Protein AF-A0A7Y0FSF1-F1 (afdb_monomer_lite)

Radius of gyration: 20.8 Å; chains: 1; bounding box: 47×33×59 Å

pLDDT: mean 76.26, std 12.65, range [35.19, 93.06]

Secondary structure (DSSP, 8-state):
-EEEE-S--TT---EEEE-BTB-SS-EEEEEE--SS-TT-EEEEEEE---S-BTTB---GGGEEEEEEEE-SSSEEEEEEEEEETTEEEEEEEEEETTTTT-SSS-HHHHHHHHHHHHHHHS---HHHHHHHTT----S--TT-SS---GGG--TTTTTGGG-

Organism: NCBI:txid2728847

Foldseek 3Di:
DDWDWDPDDPPDIDIADDQPQADPAKDWDKAAQPDDDQFDKDKDWDFDADPDDPVDRHDPVGTPDIDIDTRPGRMWTQWIWDDDPNDIDTGGDTDHCVVQVQDDPDPSNVVSSVVVCVCVRDPQDLVNVVVVVPDDDDPDPPPDPADPPPVPDDPCSSVVVPD

Sequence (163 aa):
MYSGDMTSAPKGAVEYLYASHGLNVPTLIMNNVYSGSSDCGYKIVIGKGDHISREYMMNPDHVFAEVKCNSVQRQTVLGMLLPKGGKQCFVLLNFGAGHAHVSGSSEISVMATDALYQQWYEPISFNGLVEELGAEITSEKEGSDFDFSLEKLEKDSFTKVFT

Structure (mmCIF, N/CA/C/O backbone):
data_AF-A0A7Y0FSF1-F1
#
_entry.id   AF-A0A7Y0FSF1-F1
#
loop_
_atom_site.group_PDB
_atom_site.id
_atom_site.type_symbol
_atom_site.label_atom_id
_atom_site.label_alt_id
_atom_site.label_comp_id
_atom_site.label_asym_id
_atom_site.label_entity_id
_atom_site.label_seq_id
_atom_site.pdbx_PDB_ins_code
_atom_site.Cartn_x
_atom_site.Cartn_y
_atom_site.Cartn_z
_atom_site.occupancy
_atom_site.B_iso_or_equiv
_atom_site.auth_seq_id
_atom_site.auth_comp_id
_atom_site.auth_asym_id
_atom_site.auth_atom_id
_atom_site.pdbx_PDB_model_num
ATOM 1 N N . MET A 1 1 ? 3.262 -12.881 -14.175 1.00 57.06 1 MET A N 1
ATOM 2 C CA . MET A 1 1 ? 3.670 -11.465 -14.069 1.00 57.06 1 MET A CA 1
ATOM 3 C C . MET A 1 1 ? 4.736 -11.214 -15.113 1.00 57.06 1 MET A C 1
ATOM 5 O O . MET A 1 1 ? 5.606 -12.064 -15.256 1.00 57.06 1 MET A O 1
ATOM 9 N N . TYR A 1 2 ? 4.659 -10.094 -15.824 1.00 57.34 2 TYR A N 1
ATOM 10 C CA . TYR A 1 2 ? 5.756 -9.607 -16.658 1.00 57.34 2 TYR A CA 1
ATOM 11 C C . TYR A 1 2 ? 6.308 -8.330 -16.014 1.00 57.34 2 TYR A C 1
ATOM 13 O O . TYR A 1 2 ? 5.515 -7.459 -15.653 1.00 57.34 2 TYR A O 1
ATOM 21 N N . SER A 1 3 ? 7.631 -8.260 -15.841 1.00 61.78 3 SER A N 1
ATOM 22 C CA . SER A 1 3 ? 8.367 -7.033 -15.519 1.00 61.78 3 SER A CA 1
ATOM 23 C C . SER A 1 3 ? 9.332 -6.744 -16.665 1.00 61.78 3 SER A C 1
ATOM 25 O O . SER A 1 3 ? 9.932 -7.674 -17.212 1.00 61.78 3 SER A O 1
ATOM 27 N N . GLY A 1 4 ? 9.441 -5.476 -17.049 1.00 57.34 4 GLY A N 1
ATOM 28 C CA . GLY A 1 4 ? 10.467 -4.993 -17.961 1.00 57.34 4 GLY A CA 1
ATOM 29 C C . GLY A 1 4 ? 11.102 -3.738 -17.386 1.00 57.34 4 GLY A C 1
ATOM 30 O O . GLY A 1 4 ? 10.394 -2.764 -17.119 1.00 57.34 4 GLY A O 1
ATOM 31 N N . ASP A 1 5 ? 12.422 -3.766 -17.215 1.00 62.62 5 ASP A N 1
ATOM 32 C CA . ASP A 1 5 ? 13.218 -2.647 -16.732 1.00 62.62 5 ASP A CA 1
ATOM 33 C C . ASP A 1 5 ? 14.098 -2.057 -17.846 1.00 62.62 5 ASP A C 1
ATOM 35 O O . ASP A 1 5 ? 14.605 -2.745 -18.736 1.00 62.62 5 ASP A O 1
ATOM 39 N N . MET A 1 6 ? 14.295 -0.739 -17.804 1.00 59.78 6 MET A N 1
ATOM 40 C CA . MET A 1 6 ? 15.331 -0.081 -18.597 1.00 59.78 6 MET A CA 1
ATOM 41 C C . MET A 1 6 ? 16.657 -0.110 -17.831 1.00 59.78 6 MET A C 1
ATOM 43 O O . MET A 1 6 ? 16.914 0.749 -16.990 1.00 59.78 6 MET A O 1
ATOM 47 N N . THR A 1 7 ? 17.530 -1.058 -18.174 1.00 57.41 7 THR A N 1
ATOM 48 C CA . THR A 1 7 ? 18.848 -1.247 -17.534 1.00 57.41 7 THR A CA 1
ATOM 49 C C . THR A 1 7 ? 19.846 -0.106 -17.785 1.00 57.41 7 THR A C 1
ATOM 51 O O . THR A 1 7 ? 20.791 0.070 -17.019 1.00 57.41 7 THR A O 1
ATOM 54 N N . SER A 1 8 ? 19.650 0.702 -18.836 1.00 63.00 8 SER A N 1
ATOM 55 C CA . SER A 1 8 ? 20.458 1.894 -19.130 1.00 63.00 8 SER A CA 1
ATOM 56 C C . SER A 1 8 ? 19.557 3.107 -19.334 1.00 63.00 8 SER A C 1
ATOM 58 O O . SER A 1 8 ? 18.966 3.299 -20.398 1.00 63.00 8 SER A O 1
ATOM 60 N N . ALA A 1 9 ? 19.426 3.917 -18.285 1.00 68.25 9 ALA A N 1
ATOM 61 C CA . ALA A 1 9 ? 18.472 5.017 -18.252 1.00 68.25 9 ALA A CA 1
ATOM 62 C C . ALA A 1 9 ? 19.084 6.271 -17.588 1.00 68.25 9 ALA A C 1
ATOM 64 O O . ALA A 1 9 ? 18.788 6.588 -16.435 1.00 68.25 9 ALA A O 1
ATOM 65 N N . PRO A 1 10 ? 19.952 7.020 -18.300 1.00 69.06 10 PRO A N 1
ATOM 66 C CA . PRO A 1 10 ? 20.700 8.150 -17.732 1.00 69.06 10 PRO A CA 1
ATOM 67 C C . PRO A 1 10 ? 19.820 9.338 -17.309 1.00 69.06 10 PRO A C 1
ATOM 69 O O . PRO A 1 10 ? 20.303 10.252 -16.649 1.00 69.06 10 PRO A O 1
ATOM 72 N N . LYS A 1 11 ? 18.537 9.345 -17.695 1.00 77.44 11 LYS A N 1
ATOM 73 C CA . LYS A 1 11 ? 17.548 10.379 -17.344 1.00 77.44 11 LYS A CA 1
ATOM 74 C C . LYS A 1 11 ? 16.357 9.818 -16.555 1.00 77.44 11 LYS A C 1
ATOM 76 O O . LYS A 1 11 ? 15.280 10.405 -16.578 1.00 77.44 11 LYS A O 1
ATOM 81 N N . GLY A 1 12 ? 16.563 8.697 -15.867 1.00 71.38 12 GLY A N 1
ATOM 82 C CA . GLY A 1 12 ? 15.521 7.978 -15.139 1.00 71.38 12 GLY A CA 1
ATOM 83 C C . GLY A 1 12 ? 14.992 6.786 -15.929 1.00 71.38 12 GLY A C 1
ATOM 84 O O . GLY A 1 12 ? 14.926 6.824 -17.157 1.00 71.38 12 GLY A O 1
ATOM 85 N N . ALA A 1 13 ? 14.652 5.724 -15.202 1.00 77.00 13 ALA A N 1
ATOM 86 C CA . ALA A 1 13 ? 14.104 4.485 -15.737 1.00 77.00 13 ALA A CA 1
ATOM 87 C C . ALA A 1 13 ? 12.584 4.442 -15.562 1.00 77.00 13 ALA A C 1
ATOM 89 O O . ALA A 1 13 ? 12.028 5.072 -14.660 1.00 77.00 13 ALA A O 1
ATOM 90 N N . VAL A 1 14 ? 11.929 3.658 -16.412 1.00 79.94 14 VAL A N 1
ATOM 91 C CA . VAL A 1 14 ? 10.534 3.257 -16.240 1.00 79.94 14 VAL A CA 1
ATOM 92 C C . VAL A 1 14 ? 10.523 1.743 -16.108 1.00 79.94 14 VAL A C 1
ATOM 94 O O . VAL A 1 14 ? 11.140 1.052 -16.917 1.00 79.94 14 VAL A O 1
ATOM 97 N N . GLU A 1 15 ? 9.834 1.250 -15.085 1.00 79.19 15 GLU A N 1
ATOM 98 C CA . GLU A 1 15 ? 9.525 -0.166 -14.924 1.00 79.19 15 GLU A CA 1
ATOM 99 C C . GLU A 1 15 ? 8.025 -0.358 -15.125 1.00 79.19 15 GLU A C 1
ATOM 101 O O . GLU A 1 15 ? 7.209 0.396 -14.586 1.00 79.19 15 GLU A O 1
ATOM 106 N N . TYR A 1 16 ? 7.670 -1.361 -15.924 1.00 80.75 16 TYR A N 1
ATOM 107 C CA . TYR A 1 16 ? 6.283 -1.713 -16.182 1.00 80.75 16 TYR A CA 1
ATOM 108 C C . TYR A 1 16 ? 5.979 -3.108 -15.646 1.00 80.75 16 TYR A C 1
ATOM 110 O O . TYR A 1 16 ? 6.627 -4.085 -16.025 1.00 80.75 16 TYR A O 1
ATOM 118 N N . LEU A 1 17 ? 4.963 -3.194 -14.786 1.00 82.12 17 LEU A N 1
ATOM 119 C CA . LEU A 1 17 ? 4.511 -4.431 -14.161 1.00 82.12 17 LEU A CA 1
ATOM 120 C C . LEU A 1 17 ? 3.096 -4.763 -14.619 1.00 82.12 17 LEU A C 1
ATOM 122 O O . LEU A 1 17 ? 2.168 -3.981 -14.414 1.00 82.12 17 LEU A O 1
ATOM 126 N N . TYR A 1 18 ? 2.924 -5.958 -15.188 1.00 81.44 18 TYR A N 1
ATOM 127 C CA . TYR A 1 18 ? 1.622 -6.425 -15.658 1.00 81.44 18 TYR A CA 1
ATOM 128 C C . TYR A 1 18 ? 1.254 -7.816 -15.138 1.00 81.44 18 TYR A C 1
ATOM 130 O O . TYR A 1 18 ? 1.976 -8.807 -15.310 1.00 81.44 18 TYR A O 1
ATOM 138 N N . ALA A 1 19 ? 0.074 -7.888 -14.520 1.00 80.44 19 ALA A N 1
ATOM 139 C CA . ALA A 1 19 ? -0.556 -9.108 -14.030 1.00 80.44 19 ALA A CA 1
ATOM 140 C C . ALA A 1 19 ? -1.654 -9.572 -15.008 1.00 80.44 19 ALA A C 1
ATOM 142 O O . ALA A 1 19 ? -2.842 -9.434 -14.732 1.00 80.44 19 ALA A O 1
ATOM 143 N N . SER A 1 20 ? -1.246 -10.123 -16.156 1.00 71.44 20 SER A N 1
ATOM 144 C CA . SER A 1 20 ? -2.135 -10.482 -17.278 1.00 71.44 20 SER A CA 1
ATOM 145 C C . SER A 1 20 ? -3.305 -11.406 -16.939 1.00 71.44 20 SER A C 1
ATOM 147 O O . SER A 1 20 ? -4.370 -11.277 -17.529 1.00 71.44 20 SER A O 1
ATOM 149 N N . HIS A 1 21 ? -3.118 -12.313 -15.984 1.00 76.44 21 HIS A N 1
ATOM 150 C CA . HIS A 1 21 ? -4.139 -13.267 -15.539 1.00 76.44 21 HIS A CA 1
ATOM 151 C C . HIS A 1 21 ? -4.423 -13.120 -14.038 1.00 76.44 21 HIS A C 1
ATOM 153 O O . HIS A 1 21 ? -4.880 -14.059 -13.393 1.00 76.44 21 HIS A O 1
ATOM 159 N N . GLY A 1 22 ? -4.096 -11.955 -13.466 1.00 75.81 22 GLY A N 1
ATOM 160 C CA . GLY A 1 22 ? -3.971 -11.812 -12.020 1.00 75.81 22 GLY A CA 1
ATOM 161 C C . GLY A 1 22 ? -2.823 -12.653 -11.451 1.00 75.81 22 GLY A C 1
ATOM 162 O O . GLY A 1 22 ? -2.012 -13.232 -12.181 1.00 75.81 22 GLY A O 1
ATOM 163 N N . LEU A 1 23 ? -2.726 -12.665 -10.127 1.00 80.88 23 LEU A N 1
ATOM 164 C CA . LEU A 1 23 ? -1.807 -13.476 -9.340 1.00 80.88 23 LEU A CA 1
ATOM 165 C C . LEU A 1 23 ? -2.617 -14.266 -8.323 1.00 80.88 23 LEU A C 1
ATOM 167 O O . LEU A 1 23 ? -3.486 -13.722 -7.648 1.00 80.88 23 LEU A O 1
ATOM 171 N N . ASN A 1 24 ? -2.288 -15.544 -8.192 1.00 80.62 24 ASN A N 1
ATOM 172 C CA . ASN A 1 24 ? -3.045 -16.481 -7.361 1.00 80.62 24 ASN A CA 1
ATOM 173 C C . ASN A 1 24 ? -2.570 -16.468 -5.902 1.00 80.62 24 ASN A C 1
ATOM 175 O O . ASN A 1 24 ? -3.149 -17.141 -5.057 1.00 80.62 24 ASN A O 1
ATOM 179 N N . VAL A 1 25 ? -1.501 -15.722 -5.623 1.00 79.06 25 VAL A N 1
ATOM 180 C CA . VAL A 1 25 ? -0.872 -15.595 -4.311 1.00 79.06 25 VAL A CA 1
ATOM 181 C C . VAL A 1 25 ? -0.549 -14.125 -4.034 1.00 79.06 25 VAL A C 1
ATOM 183 O O . VAL A 1 25 ? -0.259 -13.379 -4.982 1.00 79.06 25 VAL A O 1
ATOM 186 N N . PRO A 1 26 ? -0.573 -13.695 -2.761 1.00 77.25 26 PRO A N 1
ATOM 187 C CA . PRO A 1 26 ? -0.036 -12.403 -2.353 1.00 77.25 26 PRO A CA 1
ATOM 188 C C . PRO A 1 26 ? 1.386 -12.213 -2.884 1.00 77.25 26 PRO A C 1
ATOM 190 O O . PRO A 1 26 ? 2.236 -13.084 -2.725 1.00 77.25 26 PRO A O 1
ATOM 193 N N . THR A 1 27 ? 1.640 -11.096 -3.562 1.00 78.75 27 THR A N 1
ATOM 194 C CA . THR A 1 27 ? 2.943 -10.824 -4.182 1.00 78.75 27 THR A CA 1
ATOM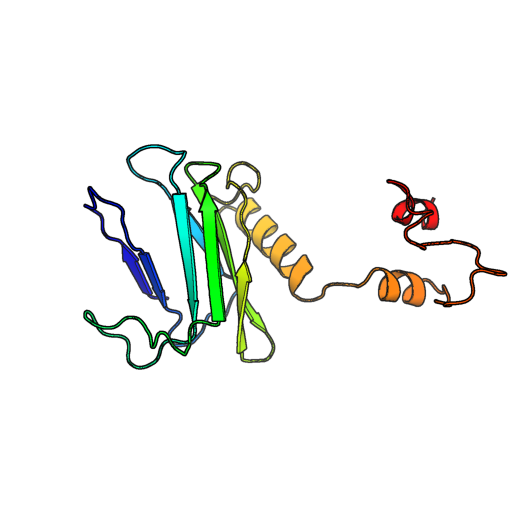 195 C C . THR A 1 27 ? 3.399 -9.413 -3.853 1.00 78.75 27 THR A C 1
ATOM 197 O O . THR A 1 27 ? 2.734 -8.443 -4.219 1.00 78.75 27 THR A O 1
ATOM 200 N N . LEU A 1 28 ? 4.544 -9.296 -3.182 1.00 80.00 28 LEU A N 1
ATOM 201 C CA . LEU A 1 28 ? 5.180 -8.010 -2.910 1.00 80.00 28 LEU A CA 1
ATOM 202 C C . LEU A 1 28 ? 5.815 -7.433 -4.174 1.00 80.00 28 LEU A C 1
ATOM 204 O O . LEU A 1 28 ? 6.478 -8.136 -4.936 1.00 80.00 28 LEU A O 1
ATOM 208 N N . ILE A 1 29 ? 5.640 -6.129 -4.355 1.00 81.12 29 ILE A N 1
ATOM 209 C CA . ILE A 1 29 ? 6.278 -5.341 -5.402 1.00 81.12 29 ILE A CA 1
ATOM 210 C C . ILE A 1 29 ? 7.380 -4.509 -4.760 1.00 81.12 29 ILE A C 1
ATOM 212 O O . ILE A 1 29 ? 7.132 -3.743 -3.827 1.00 81.12 29 ILE A O 1
ATOM 216 N N . MET A 1 30 ? 8.600 -4.662 -5.263 1.00 78.75 30 MET A N 1
ATOM 217 C CA . MET A 1 30 ? 9.791 -4.021 -4.716 1.00 78.75 30 MET A CA 1
ATOM 218 C C . MET A 1 30 ? 10.517 -3.250 -5.808 1.00 78.75 30 MET A C 1
ATOM 220 O O . MET A 1 30 ? 10.705 -3.769 -6.902 1.00 78.75 30 MET A O 1
ATOM 224 N N . ASN A 1 31 ? 10.970 -2.045 -5.476 1.00 78.81 31 ASN A N 1
ATOM 225 C CA . ASN A 1 31 ? 11.881 -1.267 -6.301 1.00 78.81 31 ASN A CA 1
ATOM 226 C C . ASN A 1 31 ? 13.301 -1.381 -5.746 1.00 78.81 31 ASN A C 1
ATOM 228 O O . ASN A 1 31 ? 13.529 -1.159 -4.552 1.00 78.81 31 ASN A O 1
ATOM 232 N N . ASN A 1 32 ? 14.248 -1.696 -6.626 1.00 76.44 32 ASN A N 1
ATOM 233 C CA . ASN A 1 32 ? 15.662 -1.814 -6.307 1.00 76.44 32 ASN A CA 1
ATOM 234 C C . ASN A 1 32 ? 16.477 -0.818 -7.138 1.00 76.44 32 ASN A C 1
ATOM 236 O O . ASN A 1 32 ? 16.678 -0.995 -8.338 1.00 76.44 32 ASN A O 1
ATOM 240 N N . VAL A 1 33 ? 17.028 0.200 -6.481 1.00 76.06 33 VAL A N 1
ATOM 241 C CA . VAL A 1 33 ? 17.925 1.179 -7.103 1.00 76.06 33 VAL A CA 1
ATOM 242 C C . VAL A 1 33 ? 19.323 0.566 -7.250 1.00 76.06 33 VAL A C 1
ATOM 244 O O . VAL A 1 33 ? 20.176 0.648 -6.353 1.00 76.06 33 VAL A O 1
ATOM 247 N N . TYR A 1 34 ? 19.560 -0.081 -8.395 1.00 71.75 34 TYR A N 1
ATOM 248 C CA . TYR A 1 34 ? 20.822 -0.766 -8.705 1.00 71.75 34 TYR A CA 1
ATOM 249 C C . TYR A 1 34 ? 22.005 0.197 -8.893 1.00 71.75 34 TYR A C 1
ATOM 251 O O . TYR A 1 34 ? 23.115 -0.076 -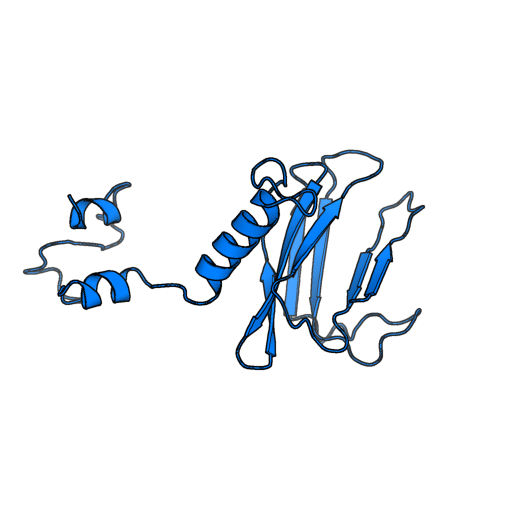8.437 1.00 71.75 34 TYR A O 1
ATOM 259 N N . SER A 1 35 ? 21.773 1.366 -9.491 1.00 70.44 35 SER A N 1
ATOM 260 C CA . SER A 1 35 ? 22.799 2.387 -9.736 1.00 70.44 35 SER A CA 1
ATOM 261 C C . SER A 1 35 ? 22.243 3.795 -9.544 1.00 70.44 35 SER A C 1
ATOM 263 O O . SER A 1 35 ? 21.060 4.020 -9.780 1.00 70.44 35 SER A O 1
ATOM 265 N N . GLY A 1 36 ? 23.103 4.747 -9.183 1.00 75.00 36 GLY A N 1
ATOM 266 C CA . GLY A 1 36 ? 22.709 6.128 -8.901 1.00 75.00 36 GLY A CA 1
ATOM 267 C C . GLY A 1 36 ? 22.479 6.389 -7.413 1.00 75.00 36 GLY A C 1
ATOM 268 O O . GLY A 1 36 ? 22.860 5.585 -6.560 1.00 75.00 36 GLY A O 1
ATOM 269 N N . SER A 1 37 ? 21.904 7.552 -7.109 1.00 75.06 37 SER A N 1
ATOM 270 C CA . SER A 1 37 ? 21.654 7.971 -5.731 1.00 75.06 37 SER A CA 1
ATOM 271 C C . SER A 1 37 ? 20.477 7.217 -5.113 1.00 75.06 37 SER A C 1
ATOM 273 O O . SER A 1 37 ? 19.477 6.944 -5.776 1.00 75.06 37 SER A O 1
ATOM 275 N N . SER A 1 38 ? 20.582 6.911 -3.820 1.00 73.00 38 SER A N 1
ATOM 276 C CA . SER A 1 38 ? 19.501 6.297 -3.047 1.00 73.00 38 SER A CA 1
ATOM 277 C C . SER A 1 38 ? 18.352 7.257 -2.730 1.00 73.00 38 SER A C 1
ATOM 279 O O . SER A 1 38 ? 17.283 6.782 -2.371 1.00 73.00 38 SER A O 1
ATOM 281 N N . ASP A 1 39 ? 18.555 8.571 -2.873 1.00 74.31 39 ASP A N 1
ATOM 282 C CA . ASP A 1 39 ? 17.556 9.628 -2.623 1.00 74.31 39 ASP A CA 1
ATOM 283 C C . ASP A 1 39 ? 16.686 9.958 -3.852 1.00 74.31 39 ASP A C 1
ATOM 285 O O . ASP A 1 39 ? 16.177 11.067 -4.005 1.00 74.31 39 ASP A O 1
ATOM 289 N N . CYS A 1 40 ? 16.522 9.000 -4.764 1.00 77.94 40 CYS A N 1
ATOM 290 C CA . CYS A 1 40 ? 15.802 9.238 -6.005 1.00 77.94 40 CYS A CA 1
ATOM 291 C C . CYS A 1 40 ? 14.288 9.408 -5.784 1.00 77.94 40 CYS A C 1
ATOM 293 O O . CYS A 1 40 ? 13.654 8.687 -5.011 1.00 77.94 40 CYS A O 1
ATOM 295 N N . GLY A 1 41 ? 13.689 10.355 -6.505 1.00 83.12 41 GLY A N 1
ATOM 296 C CA . GLY A 1 41 ? 12.238 10.455 -6.622 1.00 83.12 41 GLY A CA 1
ATOM 297 C C . GLY A 1 41 ? 11.705 9.399 -7.586 1.00 83.12 41 GLY A C 1
ATOM 298 O O . GLY A 1 41 ? 12.316 9.132 -8.621 1.00 83.12 41 GLY A O 1
ATOM 299 N N . TYR A 1 42 ? 10.547 8.827 -7.280 1.00 84.00 42 TYR A N 1
ATOM 300 C CA . TYR A 1 42 ? 9.837 7.934 -8.186 1.00 84.00 42 TYR A CA 1
ATOM 301 C C . TYR A 1 42 ? 8.337 8.231 -8.174 1.00 84.00 42 TYR A C 1
ATOM 303 O O . TYR A 1 42 ? 7.798 8.871 -7.269 1.00 84.00 42 TYR A O 1
ATOM 311 N N . LYS A 1 43 ? 7.649 7.791 -9.223 1.00 87.06 43 LYS A N 1
ATOM 312 C CA . LYS A 1 43 ? 6.205 7.939 -9.358 1.00 87.06 43 LYS A CA 1
ATOM 313 C C . LYS A 1 43 ? 5.606 6.576 -9.644 1.00 87.06 43 LYS A C 1
ATOM 315 O O . LYS A 1 43 ? 6.011 5.924 -10.601 1.00 87.06 43 LYS A O 1
ATOM 320 N N . ILE A 1 44 ? 4.638 6.177 -8.832 1.00 88.12 44 ILE A N 1
ATOM 321 C CA . ILE A 1 44 ? 3.828 4.992 -9.086 1.00 88.12 44 ILE A CA 1
ATOM 322 C C . ILE A 1 44 ? 2.581 5.454 -9.832 1.00 88.12 44 ILE A C 1
ATOM 324 O O . ILE A 1 44 ? 1.865 6.338 -9.361 1.00 88.12 44 ILE A O 1
ATOM 328 N N . VAL A 1 45 ? 2.331 4.847 -10.988 1.00 88.44 45 VAL A N 1
ATOM 329 C CA . VAL A 1 45 ? 1.098 5.024 -11.759 1.00 88.44 45 VAL A CA 1
ATOM 330 C C . VAL A 1 45 ? 0.403 3.677 -11.818 1.00 88.44 45 VAL A C 1
ATOM 332 O O . VAL A 1 45 ? 1.005 2.679 -12.213 1.00 88.44 45 VAL A O 1
ATOM 335 N N . ILE A 1 46 ? -0.855 3.650 -11.395 1.00 87.88 46 ILE A N 1
ATOM 336 C CA . ILE A 1 46 ? -1.654 2.436 -11.305 1.00 87.88 46 ILE A CA 1
ATOM 337 C C . ILE A 1 46 ? -2.958 2.672 -12.047 1.00 87.88 46 ILE A C 1
ATOM 339 O O . ILE A 1 46 ? -3.662 3.661 -11.840 1.00 87.88 46 ILE A O 1
ATOM 343 N N . GLY A 1 47 ? -3.283 1.737 -12.920 1.00 86.69 47 GLY A N 1
ATOM 344 C CA . GLY A 1 47 ? -4.462 1.808 -13.756 1.00 86.69 47 GLY A CA 1
ATOM 345 C C . GLY A 1 47 ? -4.790 0.451 -14.347 1.00 86.69 47 GLY A C 1
ATOM 346 O O . GLY A 1 47 ? -4.056 -0.524 -14.166 1.00 86.69 47 GLY A O 1
ATOM 347 N N . LYS A 1 48 ? -5.913 0.387 -15.054 1.00 80.38 48 LYS A N 1
ATOM 348 C CA . LYS A 1 48 ? -6.301 -0.814 -15.795 1.00 80.38 48 LYS A CA 1
ATOM 349 C C . LYS A 1 48 ? -5.712 -0.733 -17.199 1.00 80.38 48 LYS A C 1
ATOM 351 O O . LYS A 1 48 ? -6.030 0.183 -17.947 1.00 80.38 48 LYS A O 1
ATOM 356 N N . GLY A 1 49 ? -4.838 -1.677 -17.529 1.00 73.06 49 GLY A N 1
ATOM 357 C CA . GLY A 1 49 ? -4.289 -1.815 -18.873 1.00 73.06 49 GLY A CA 1
ATOM 358 C C . GLY A 1 49 ? -5.135 -2.761 -19.718 1.00 73.06 49 GLY A C 1
ATOM 359 O O . GLY A 1 49 ? -5.445 -3.871 -19.284 1.00 73.06 49 GLY A O 1
ATOM 360 N N . ASP A 1 50 ? -5.462 -2.335 -20.929 1.00 69.75 50 ASP A N 1
ATOM 361 C CA . ASP A 1 50 ? -5.980 -3.160 -22.010 1.00 69.75 50 ASP A CA 1
ATOM 362 C C . ASP A 1 50 ? -5.049 -3.024 -23.228 1.00 69.75 50 ASP A C 1
ATOM 364 O O . ASP A 1 50 ? -4.479 -1.962 -23.464 1.00 69.75 50 ASP A O 1
ATOM 368 N N . HIS A 1 51 ? -4.846 -4.112 -23.977 1.00 72.25 51 HIS A N 1
ATOM 369 C CA . HIS A 1 51 ? -4.078 -4.100 -25.235 1.00 72.25 51 HIS A CA 1
ATOM 370 C C . HIS A 1 51 ? -2.629 -3.579 -25.123 1.00 72.25 51 HIS A C 1
ATOM 372 O O . HIS A 1 51 ? -2.165 -2.795 -25.949 1.00 72.25 51 HIS A O 1
ATOM 378 N N . ILE A 1 52 ? -1.895 -4.041 -24.109 1.00 74.88 52 ILE A N 1
ATOM 379 C CA . ILE A 1 52 ? -0.506 -3.628 -23.862 1.00 74.88 52 ILE A CA 1
ATOM 380 C C . ILE A 1 52 ? 0.397 -4.022 -25.031 1.00 74.88 52 ILE A C 1
ATOM 382 O O . ILE A 1 52 ? 0.434 -5.181 -25.451 1.00 74.88 52 ILE A O 1
ATOM 386 N N . SER A 1 53 ? 1.171 -3.056 -25.514 1.00 76.62 53 SER A N 1
ATOM 387 C CA . SER A 1 53 ? 2.173 -3.230 -26.558 1.00 76.62 53 SER A CA 1
ATOM 388 C C . SER A 1 53 ? 3.472 -2.524 -26.171 1.00 76.62 53 SER A C 1
ATOM 390 O O . SER A 1 53 ? 3.557 -1.811 -25.172 1.00 76.62 53 SER A O 1
ATOM 392 N N . ARG A 1 54 ? 4.511 -2.686 -26.993 1.00 70.69 54 ARG A N 1
ATOM 393 C CA . ARG A 1 54 ? 5.775 -1.959 -26.812 1.00 70.69 54 ARG A CA 1
ATOM 394 C C . ARG A 1 54 ? 5.596 -0.435 -26.872 1.00 70.69 54 ARG A C 1
ATOM 396 O O . ARG A 1 54 ? 6.386 0.296 -26.287 1.00 70.69 54 ARG A O 1
ATOM 403 N N . GLU A 1 55 ? 4.585 0.027 -27.595 1.00 79.62 55 GLU A N 1
ATOM 404 C CA . GLU A 1 55 ? 4.313 1.445 -27.849 1.00 79.62 55 GLU A CA 1
ATOM 405 C C . GLU A 1 55 ? 3.213 1.990 -26.930 1.00 79.62 55 GLU A C 1
ATOM 407 O O . GLU A 1 55 ? 2.994 3.199 -26.877 1.00 79.62 55 GLU A O 1
ATOM 412 N N . TYR A 1 56 ? 2.525 1.112 -26.195 1.00 78.12 56 TYR A N 1
ATOM 413 C CA . TYR A 1 56 ? 1.336 1.466 -25.439 1.00 78.12 56 TYR A CA 1
ATOM 414 C C . TYR A 1 56 ? 1.224 0.667 -24.140 1.00 78.12 56 TYR A C 1
ATOM 416 O O . TYR A 1 56 ? 1.052 -0.550 -24.152 1.00 78.12 56 TYR A O 1
ATOM 424 N N . MET A 1 57 ? 1.297 1.365 -23.005 1.00 75.62 57 MET A N 1
ATOM 425 C CA . MET A 1 57 ? 1.227 0.742 -21.678 1.00 75.62 57 MET A CA 1
ATOM 426 C C . MET A 1 57 ? -0.194 0.703 -21.112 1.00 75.62 57 MET A C 1
ATOM 428 O O . MET A 1 57 ? -0.582 -0.296 -20.507 1.00 75.62 57 MET A O 1
ATOM 432 N N . MET A 1 58 ? -0.957 1.790 -21.262 1.00 81.75 58 MET A N 1
ATOM 433 C CA . MET A 1 58 ? -2.334 1.885 -20.776 1.00 81.75 58 MET A CA 1
ATOM 434 C C . MET A 1 58 ? -3.063 3.102 -21.336 1.00 81.75 58 MET A C 1
ATOM 436 O O . MET A 1 58 ? -2.429 4.091 -21.712 1.00 81.75 58 MET A O 1
ATOM 440 N N . ASN A 1 59 ? -4.394 3.062 -21.282 1.00 82.06 59 ASN A N 1
ATOM 441 C CA . ASN A 1 59 ? -5.222 4.241 -21.484 1.00 82.06 59 ASN A CA 1
ATOM 442 C C . ASN A 1 59 ? -5.074 5.205 -20.291 1.00 82.06 59 ASN A C 1
ATOM 444 O O . ASN A 1 59 ? -5.362 4.792 -19.163 1.00 82.06 59 ASN A O 1
ATOM 448 N N . PRO A 1 60 ? -4.657 6.471 -20.500 1.00 82.38 60 PRO A N 1
ATOM 449 C CA . PRO A 1 60 ? -4.579 7.467 -19.431 1.00 82.38 60 PRO A CA 1
ATOM 450 C C . PRO A 1 60 ? -5.894 7.660 -18.665 1.00 82.38 60 PRO A C 1
ATOM 452 O O . PRO A 1 60 ? -5.860 7.863 -17.454 1.00 82.38 60 PRO A O 1
ATOM 455 N N . ASP A 1 61 ? -7.045 7.505 -19.328 1.00 85.75 61 ASP A N 1
ATOM 456 C CA . ASP A 1 61 ? -8.369 7.623 -18.695 1.00 85.75 61 ASP A CA 1
ATOM 457 C C . ASP A 1 61 ? -8.666 6.473 -17.712 1.00 85.75 61 ASP A C 1
ATOM 459 O O . ASP A 1 61 ? -9.613 6.534 -16.928 1.00 85.75 61 ASP A O 1
ATOM 463 N N . HIS A 1 62 ? -7.861 5.407 -17.739 1.00 86.12 62 HIS A N 1
ATOM 464 C CA . HIS A 1 62 ? -7.973 4.248 -16.851 1.00 86.12 62 HIS A CA 1
ATOM 465 C C . HIS A 1 62 ? -6.951 4.256 -15.704 1.00 86.12 62 HIS A C 1
ATOM 467 O O . HIS A 1 62 ? -6.849 3.265 -14.967 1.00 86.12 62 HIS A O 1
ATOM 473 N N . VAL A 1 63 ? -6.198 5.348 -15.532 1.00 8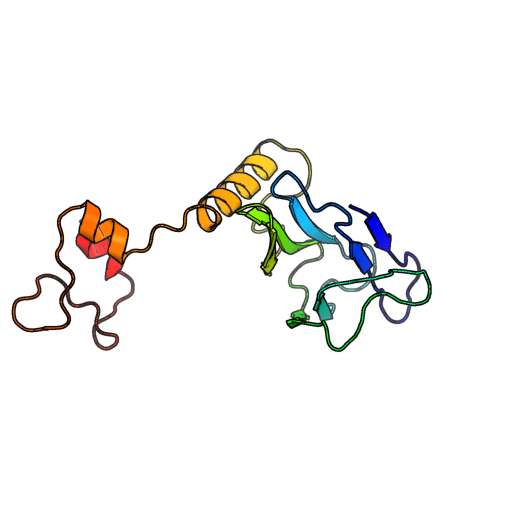7.44 63 VAL A N 1
ATOM 474 C CA . VAL A 1 63 ? -5.378 5.580 -14.338 1.00 87.44 63 VAL A CA 1
ATOM 475 C C . VAL A 1 63 ? -6.309 5.831 -13.155 1.00 87.44 63 VAL A C 1
ATOM 477 O O . VAL A 1 63 ? -7.133 6.738 -13.183 1.00 87.44 63 VAL A O 1
ATOM 480 N N . PHE A 1 64 ? -6.181 5.026 -12.102 1.00 85.88 64 PHE A N 1
ATOM 481 C CA . PHE A 1 64 ? -6.969 5.196 -10.877 1.00 85.88 64 PHE A CA 1
ATOM 482 C C . PHE A 1 64 ? -6.137 5.702 -9.698 1.00 85.88 64 PHE A C 1
ATOM 484 O O . PHE A 1 64 ? -6.706 6.162 -8.711 1.00 85.88 64 PHE A O 1
ATOM 491 N N . ALA A 1 65 ? -4.807 5.625 -9.778 1.00 85.31 65 ALA A N 1
ATOM 492 C CA . ALA A 1 65 ? -3.926 6.194 -8.771 1.00 85.31 65 ALA A CA 1
ATOM 493 C C . ALA A 1 65 ? -2.604 6.660 -9.388 1.00 85.31 65 ALA A C 1
ATOM 495 O O . ALA A 1 65 ? -1.962 5.939 -10.152 1.00 85.31 65 ALA A O 1
ATOM 496 N N . GLU A 1 66 ? -2.174 7.853 -8.991 1.00 88.19 66 GLU A N 1
ATOM 497 C CA . GLU A 1 66 ? -0.830 8.371 -9.221 1.00 88.19 66 GLU A CA 1
ATOM 498 C C . GLU A 1 66 ? -0.270 8.838 -7.880 1.00 88.19 66 GLU A C 1
ATOM 500 O O . GLU A 1 66 ? -0.896 9.641 -7.188 1.00 88.19 66 GLU A O 1
ATOM 505 N N . VAL A 1 67 ? 0.920 8.361 -7.519 1.00 85.56 67 VAL A N 1
ATOM 506 C CA . VAL A 1 67 ? 1.583 8.761 -6.277 1.00 85.56 67 VAL A CA 1
ATOM 507 C C . VAL A 1 67 ? 3.038 9.087 -6.557 1.00 85.56 67 VAL A C 1
ATOM 509 O O . VAL A 1 67 ? 3.775 8.280 -7.121 1.00 85.56 67 VAL A O 1
ATOM 512 N N . LYS A 1 68 ? 3.455 10.289 -6.157 1.00 87.06 68 LYS A N 1
ATOM 513 C CA . LYS A 1 68 ? 4.861 10.693 -6.149 1.00 87.06 68 LYS A CA 1
ATOM 514 C C . LYS A 1 68 ? 5.459 10.357 -4.794 1.00 87.06 68 LYS A C 1
ATOM 516 O O . LYS A 1 68 ? 4.931 10.767 -3.764 1.00 87.06 68 LYS A O 1
ATOM 521 N N . CYS A 1 69 ? 6.577 9.658 -4.822 1.00 81.12 69 CYS A N 1
ATOM 522 C CA . CYS A 1 69 ? 7.291 9.202 -3.648 1.00 81.12 69 CYS A CA 1
ATOM 523 C C . CYS A 1 69 ? 8.763 9.587 -3.770 1.00 81.12 69 CYS A C 1
ATOM 525 O O . CYS A 1 69 ? 9.297 9.738 -4.868 1.00 81.12 69 CYS A O 1
ATOM 527 N N . ASN A 1 70 ? 9.431 9.686 -2.630 1.00 80.00 70 ASN A N 1
ATOM 528 C CA . ASN A 1 70 ? 10.884 9.708 -2.585 1.00 80.00 70 ASN A CA 1
ATOM 529 C C . ASN A 1 70 ? 11.356 8.365 -2.050 1.00 80.00 70 ASN A C 1
ATOM 531 O O . ASN A 1 70 ? 10.765 7.823 -1.112 1.00 80.00 70 ASN A O 1
ATOM 535 N N . SER A 1 71 ? 12.398 7.820 -2.663 1.00 72.94 71 SER A N 1
ATOM 536 C CA . SER A 1 71 ? 13.027 6.607 -2.176 1.00 72.94 71 SER A CA 1
ATOM 537 C C . SER A 1 71 ? 13.692 6.905 -0.842 1.00 72.94 71 SER A C 1
ATOM 539 O O . SER A 1 71 ? 14.491 7.830 -0.717 1.00 72.94 71 SER A O 1
ATOM 541 N N . VAL A 1 72 ? 13.320 6.130 0.171 1.00 66.94 72 VAL A N 1
ATOM 542 C CA . VAL A 1 72 ? 13.868 6.269 1.527 1.00 66.94 72 VAL A CA 1
ATOM 543 C C . VAL A 1 72 ? 15.137 5.425 1.675 1.00 66.94 72 VAL A C 1
ATOM 545 O O . VAL A 1 72 ? 16.011 5.729 2.482 1.00 66.94 72 VAL A O 1
ATOM 548 N N . GLN A 1 73 ? 15.239 4.348 0.888 1.00 71.81 73 GLN A N 1
ATOM 549 C CA . GLN A 1 73 ? 16.348 3.395 0.857 1.00 71.81 73 GLN A CA 1
ATOM 550 C C . GLN A 1 73 ? 16.559 2.878 -0.574 1.00 71.81 73 GLN A C 1
ATOM 552 O O . GLN A 1 73 ? 15.702 3.053 -1.438 1.00 71.81 73 GLN A O 1
ATOM 557 N N . ARG A 1 74 ? 17.690 2.207 -0.841 1.00 75.44 74 ARG A N 1
ATOM 558 C CA . ARG A 1 74 ? 17.955 1.592 -2.160 1.00 75.44 74 ARG A CA 1
ATOM 559 C C . ARG A 1 74 ? 16.975 0.476 -2.512 1.00 75.44 74 ARG A C 1
ATOM 561 O O . ARG A 1 74 ? 16.722 0.261 -3.690 1.00 75.44 74 ARG A O 1
ATOM 568 N N . GLN A 1 75 ? 16.459 -0.226 -1.509 1.00 75.56 75 GLN A N 1
ATOM 569 C CA . GLN A 1 75 ? 15.420 -1.235 -1.665 1.00 75.56 75 GLN A CA 1
ATOM 570 C C . GLN A 1 75 ? 14.167 -0.738 -0.953 1.00 75.56 75 GLN A C 1
ATOM 572 O O . GLN A 1 75 ? 14.196 -0.487 0.254 1.00 75.56 75 GLN A O 1
ATOM 577 N N . THR A 1 76 ? 13.082 -0.568 -1.698 1.00 77.94 76 THR A N 1
ATOM 578 C CA . THR A 1 76 ? 11.821 -0.032 -1.179 1.00 77.94 76 THR A CA 1
ATOM 579 C C . THR A 1 76 ? 10.683 -0.952 -1.593 1.00 77.94 76 THR A C 1
ATOM 581 O O . THR A 1 76 ? 10.563 -1.303 -2.767 1.00 77.94 76 THR A O 1
ATOM 584 N N . VAL A 1 77 ? 9.839 -1.343 -0.637 1.00 78.69 77 VAL A N 1
ATOM 585 C CA . VAL A 1 77 ? 8.577 -2.023 -0.945 1.00 78.69 77 VAL A CA 1
ATOM 586 C C . VAL A 1 77 ? 7.613 -0.959 -1.458 1.00 78.69 77 VAL A C 1
ATOM 588 O O . VAL A 1 77 ? 7.429 0.052 -0.786 1.00 78.69 77 VAL A O 1
ATOM 591 N N . LEU A 1 78 ? 7.051 -1.173 -2.652 1.00 81.50 78 LEU A N 1
ATOM 592 C CA . LEU A 1 78 ? 6.108 -0.263 -3.321 1.00 81.50 78 LEU A CA 1
ATOM 593 C C . LEU A 1 78 ? 4.645 -0.627 -3.058 1.00 81.50 78 LEU A C 1
ATOM 595 O O . LEU A 1 78 ? 3.740 0.196 -3.204 1.00 81.50 78 LEU A O 1
ATOM 599 N N . GLY A 1 79 ? 4.389 -1.888 -2.733 1.00 80.56 79 GLY A N 1
ATOM 600 C CA . GLY A 1 79 ? 3.038 -2.374 -2.542 1.00 80.56 79 GLY A CA 1
ATOM 601 C C . GLY A 1 79 ? 2.932 -3.880 -2.630 1.00 80.56 79 GLY A C 1
ATOM 602 O O . GLY A 1 79 ? 3.928 -4.592 -2.745 1.00 80.56 79 GLY A O 1
ATOM 603 N N . MET A 1 80 ? 1.697 -4.357 -2.586 1.00 82.56 80 MET A N 1
ATOM 604 C CA . MET A 1 80 ? 1.369 -5.770 -2.660 1.00 82.56 80 MET A CA 1
ATOM 605 C C . MET A 1 80 ? 0.192 -5.988 -3.605 1.00 82.56 80 MET A C 1
ATOM 607 O O . MET A 1 80 ? -0.828 -5.304 -3.522 1.00 82.56 80 MET A O 1
ATOM 611 N N . LEU A 1 81 ? 0.329 -6.965 -4.496 1.00 82.56 81 LEU A N 1
ATOM 612 C CA . LEU A 1 81 ? -0.761 -7.481 -5.308 1.00 82.56 81 LEU A CA 1
ATOM 613 C C . LEU A 1 81 ? -1.427 -8.645 -4.576 1.00 82.56 81 LEU A C 1
ATOM 615 O O . LEU A 1 81 ? -0.761 -9.609 -4.206 1.00 82.56 81 LEU A O 1
ATOM 619 N N . LEU A 1 82 ? -2.744 -8.560 -4.393 1.00 84.00 82 LEU A N 1
ATOM 620 C CA . LEU A 1 82 ? -3.542 -9.534 -3.651 1.00 84.00 82 LEU A CA 1
ATOM 621 C C . LEU A 1 82 ? -4.705 -10.073 -4.494 1.00 84.00 82 LEU A C 1
ATOM 623 O O . LEU A 1 82 ? -5.459 -9.265 -5.044 1.00 84.00 82 LEU A O 1
ATOM 627 N N . PRO A 1 83 ? -4.920 -11.396 -4.557 1.00 82.62 83 PRO A N 1
ATOM 628 C CA . PRO A 1 83 ? -6.208 -11.935 -4.972 1.00 82.62 83 PRO A CA 1
ATOM 629 C C . PRO A 1 83 ? -7.239 -11.745 -3.845 1.00 82.62 83 PRO A C 1
ATOM 631 O O . PRO A 1 83 ? -7.043 -12.230 -2.731 1.00 82.62 83 PRO A O 1
ATOM 634 N N . LYS A 1 84 ? -8.354 -11.053 -4.114 1.00 77.12 84 LYS A N 1
ATOM 635 C CA . LYS A 1 84 ? -9.486 -10.929 -3.172 1.00 77.12 84 LYS A CA 1
ATOM 636 C C . LYS A 1 84 ? -10.814 -11.043 -3.915 1.00 77.12 84 LYS A C 1
ATOM 638 O O . LYS A 1 84 ? -11.097 -10.254 -4.813 1.00 77.12 84 LYS A O 1
ATOM 643 N N . GLY A 1 85 ? -11.628 -12.038 -3.553 1.00 71.56 85 GLY A N 1
ATOM 644 C CA . GLY A 1 85 ? -12.975 -12.226 -4.111 1.00 71.56 85 GLY A CA 1
ATOM 645 C C . GLY A 1 85 ? -13.014 -12.350 -5.641 1.00 71.56 85 GLY A C 1
ATOM 646 O O . GLY A 1 85 ? -13.860 -11.733 -6.283 1.00 71.56 85 GLY A O 1
ATOM 647 N N . GLY A 1 86 ? -12.056 -13.072 -6.237 1.00 75.44 86 GLY A N 1
ATOM 648 C CA . GLY A 1 86 ? -11.942 -13.232 -7.695 1.00 75.44 86 GLY A CA 1
ATOM 649 C C . GLY A 1 86 ? -11.426 -11.996 -8.446 1.00 75.44 86 GLY A C 1
ATOM 650 O O . GLY A 1 86 ? -11.426 -11.987 -9.675 1.00 75.44 86 GLY A O 1
ATOM 651 N N . LYS A 1 87 ? -10.986 -10.949 -7.733 1.00 79.62 87 LYS A N 1
ATOM 652 C CA . LYS A 1 87 ? -10.386 -9.733 -8.299 1.00 79.62 87 LYS A CA 1
ATOM 653 C C . LYS A 1 87 ? -8.922 -9.602 -7.883 1.00 79.62 87 LYS A C 1
ATOM 655 O O . LYS A 1 87 ? -8.506 -10.149 -6.864 1.00 79.62 87 LYS A O 1
ATOM 660 N N . GLN A 1 88 ? -8.167 -8.820 -8.652 1.00 81.25 88 GLN A N 1
ATOM 661 C CA . GLN A 1 88 ? -6.822 -8.390 -8.286 1.00 81.25 88 GLN A CA 1
ATOM 662 C C . GLN A 1 88 ? -6.883 -7.026 -7.593 1.00 81.25 88 GLN A C 1
ATOM 664 O O . GLN A 1 88 ? -7.361 -6.053 -8.176 1.00 81.25 88 GLN A O 1
ATOM 669 N N . CYS A 1 89 ? -6.365 -6.953 -6.372 1.00 81.25 89 CYS A N 1
ATOM 670 C CA . CYS A 1 89 ? -6.201 -5.719 -5.614 1.00 81.25 89 CYS A CA 1
ATOM 671 C C . CYS A 1 89 ? -4.723 -5.322 -5.590 1.00 81.25 89 CYS A C 1
ATOM 673 O O . CYS A 1 89 ? -3.852 -6.188 -5.507 1.00 81.25 89 CYS A O 1
ATOM 675 N N . PHE A 1 90 ? -4.446 -4.020 -5.631 1.00 82.00 90 PHE A N 1
ATOM 676 C CA . PHE A 1 90 ? -3.125 -3.472 -5.341 1.00 82.00 90 PHE A CA 1
ATOM 677 C C . PHE A 1 90 ? -3.207 -2.628 -4.072 1.00 82.00 90 PHE A C 1
ATOM 679 O O . PHE A 1 90 ? -4.025 -1.713 -3.990 1.00 82.00 90 PHE A O 1
ATOM 686 N N . VAL A 1 91 ? -2.363 -2.944 -3.095 1.00 79.75 91 VAL A N 1
ATOM 687 C CA . VAL A 1 91 ? -2.210 -2.192 -1.848 1.00 79.75 91 VAL A CA 1
ATOM 688 C C . VAL A 1 91 ? -0.912 -1.407 -1.939 1.00 79.75 91 VAL A C 1
ATOM 690 O O . VAL A 1 91 ? 0.150 -2.004 -2.098 1.00 79.75 91 VAL A O 1
ATOM 693 N N . LEU A 1 92 ? -0.990 -0.080 -1.846 1.00 78.06 92 LEU A N 1
ATOM 694 C CA . LEU A 1 92 ? 0.187 0.782 -1.836 1.00 78.06 92 LEU A CA 1
ATOM 695 C C . LEU A 1 92 ? 0.874 0.702 -0.468 1.00 78.06 92 LEU A C 1
ATOM 697 O O . LEU A 1 92 ? 0.259 0.995 0.554 1.00 78.06 92 LEU A O 1
ATOM 701 N N . LEU A 1 93 ? 2.155 0.347 -0.463 1.00 76.12 93 LEU A N 1
ATOM 702 C CA . LEU A 1 93 ? 3.006 0.315 0.725 1.00 76.12 93 LEU A CA 1
ATOM 703 C C . LEU A 1 93 ? 4.258 1.120 0.376 1.00 76.12 93 LEU A C 1
ATOM 705 O O . LEU A 1 93 ? 4.818 0.901 -0.683 1.00 76.12 93 LEU A O 1
ATOM 709 N N . ASN A 1 94 ? 4.688 2.076 1.196 1.00 68.88 94 ASN A N 1
ATOM 710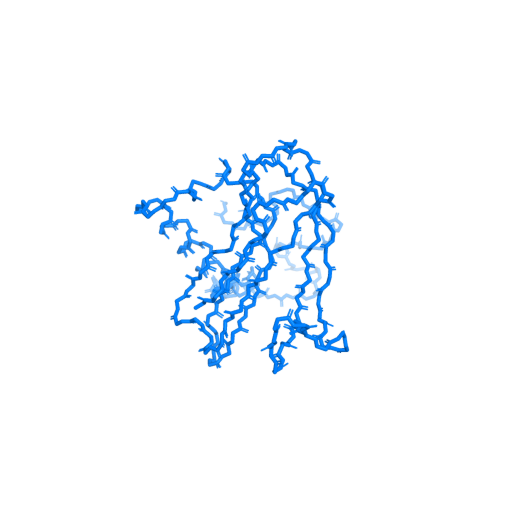 C CA . ASN A 1 94 ? 5.891 2.862 0.899 1.00 68.88 94 ASN A CA 1
ATOM 711 C C . ASN A 1 94 ? 6.802 2.904 2.123 1.00 68.88 94 ASN A C 1
ATOM 713 O O . ASN A 1 94 ? 6.792 3.866 2.891 1.00 68.88 94 ASN A O 1
ATOM 717 N N . PHE A 1 95 ? 7.559 1.828 2.322 1.00 68.88 95 PHE A N 1
ATOM 718 C CA . PHE A 1 95 ? 8.561 1.734 3.379 1.00 68.88 95 PHE A CA 1
ATOM 719 C C . PHE A 1 95 ? 9.825 1.026 2.873 1.00 68.88 95 PHE A C 1
ATOM 721 O O . PHE A 1 95 ? 9.790 0.203 1.956 1.00 68.88 95 PHE A O 1
ATOM 728 N N . GLY A 1 96 ? 10.967 1.372 3.467 1.00 57.03 96 GLY A N 1
ATOM 729 C CA . GLY A 1 96 ? 12.254 0.776 3.117 1.00 57.03 96 GLY A CA 1
ATOM 730 C C . GLY A 1 96 ? 12.339 -0.699 3.519 1.00 57.03 96 GLY A C 1
ATOM 731 O O . GLY A 1 96 ? 11.911 -1.076 4.612 1.00 57.03 96 GLY A O 1
ATOM 732 N N . ALA A 1 97 ? 12.939 -1.528 2.664 1.00 57.28 97 ALA A N 1
ATOM 733 C CA . ALA A 1 97 ? 13.126 -2.961 2.913 1.00 57.28 97 ALA A CA 1
ATOM 734 C C . ALA A 1 97 ? 14.153 -3.266 4.029 1.00 57.28 97 ALA A C 1
ATOM 736 O O . ALA A 1 97 ? 14.408 -4.418 4.346 1.00 57.28 97 ALA A O 1
ATOM 737 N N . GLY A 1 98 ? 14.765 -2.255 4.652 1.00 49.00 98 GLY A N 1
ATOM 738 C CA . GLY A 1 98 ? 15.506 -2.428 5.90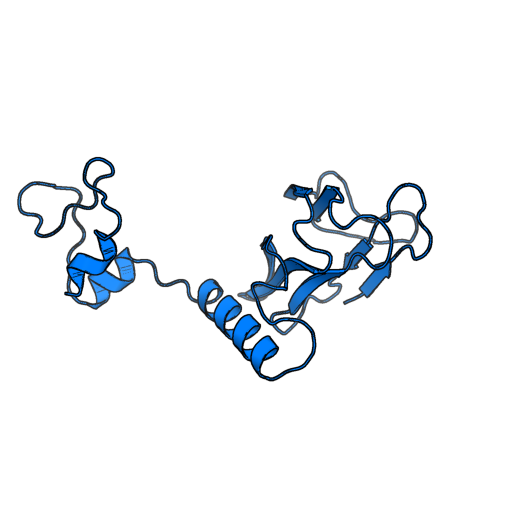5 1.00 49.00 98 GLY A CA 1
ATOM 739 C C . GLY A 1 98 ? 14.599 -2.545 7.138 1.00 49.00 98 GLY A C 1
ATOM 740 O O . GLY A 1 98 ? 15.009 -3.123 8.138 1.00 49.00 98 GLY A O 1
ATOM 741 N N . HIS A 1 99 ? 13.367 -2.019 7.077 1.00 42.88 99 HIS A N 1
ATOM 742 C CA . HIS A 1 99 ? 12.378 -2.122 8.163 1.00 42.88 99 HIS A CA 1
ATOM 743 C C . HIS A 1 99 ? 11.477 -3.350 8.053 1.00 42.88 99 HIS A C 1
ATOM 745 O O . HIS A 1 99 ? 10.890 -3.778 9.042 1.00 42.88 99 HIS A O 1
ATOM 751 N N . ALA A 1 100 ? 11.398 -3.939 6.869 1.00 46.25 100 ALA A N 1
ATOM 752 C CA . ALA A 1 100 ? 10.796 -5.238 6.669 1.00 46.25 100 ALA A CA 1
ATOM 753 C C . ALA A 1 100 ? 11.886 -6.120 6.081 1.00 46.25 100 ALA A C 1
ATOM 755 O O . ALA A 1 100 ? 12.311 -5.850 4.972 1.00 46.25 100 ALA A O 1
ATOM 756 N N . HIS A 1 101 ? 12.353 -7.134 6.809 1.00 40.28 101 HIS A N 1
ATOM 757 C CA . HIS A 1 101 ? 13.302 -8.156 6.344 1.00 40.28 101 HIS A CA 1
ATOM 758 C C . HIS A 1 101 ? 12.751 -8.945 5.124 1.00 40.28 101 HIS A C 1
ATOM 760 O O . HIS A 1 101 ? 12.458 -10.137 5.189 1.00 40.28 101 HIS A O 1
ATOM 766 N N . VAL A 1 102 ? 12.571 -8.281 3.986 1.00 44.22 102 VAL A N 1
ATOM 767 C CA . VAL A 1 102 ? 12.019 -8.812 2.736 1.00 44.22 102 VAL A CA 1
ATOM 768 C C . VAL A 1 102 ? 13.004 -8.517 1.621 1.00 44.22 102 VAL A C 1
ATOM 770 O O . VAL A 1 102 ? 12.776 -7.717 0.724 1.00 44.22 102 VAL A O 1
ATOM 773 N N . SER A 1 103 ? 14.144 -9.196 1.693 1.00 35.19 103 SER A N 1
ATOM 774 C CA . SER A 1 103 ? 14.917 -9.516 0.502 1.00 35.19 103 SER A CA 1
ATOM 775 C C . SER A 1 103 ? 15.191 -11.017 0.535 1.00 35.19 103 SER A C 1
ATOM 777 O O . SER A 1 103 ? 15.775 -11.534 1.485 1.00 35.19 103 SER A O 1
ATOM 779 N N . GLY A 1 104 ? 14.718 -11.720 -0.489 1.00 40.50 104 GLY A N 1
ATOM 780 C CA . GLY A 1 104 ? 14.964 -13.147 -0.677 1.00 40.50 104 GLY A CA 1
ATOM 781 C C . GLY A 1 104 ? 13.846 -14.056 -0.176 1.00 40.50 104 GLY A C 1
ATOM 782 O O . GLY A 1 104 ? 13.085 -13.725 0.724 1.00 40.50 104 GLY A O 1
ATOM 783 N N . SER A 1 105 ? 13.770 -15.239 -0.778 1.00 41.75 105 SER A N 1
ATOM 784 C CA . SER A 1 105 ? 12.913 -16.377 -0.426 1.00 41.75 105 SER A CA 1
ATOM 785 C C . SER A 1 105 ? 13.270 -16.992 0.938 1.00 41.75 105 SER A C 1
ATOM 787 O O . SER A 1 105 ? 13.402 -18.209 1.061 1.00 41.75 105 SER A O 1
ATOM 789 N N . SER A 1 106 ? 13.523 -16.157 1.946 1.00 52.31 106 SER A N 1
ATOM 790 C CA . SER A 1 106 ? 13.754 -16.590 3.317 1.00 52.31 106 SER A CA 1
ATOM 791 C C . SER A 1 106 ? 12.414 -16.750 4.030 1.00 52.31 106 SER A C 1
ATOM 793 O O . SER A 1 106 ? 11.453 -16.033 3.747 1.00 52.31 106 SER A O 1
ATOM 795 N N . GLU A 1 107 ? 12.360 -17.671 4.983 1.00 50.28 107 GLU A N 1
ATOM 796 C CA . GLU A 1 107 ? 11.195 -17.933 5.839 1.00 50.28 107 GLU A CA 1
ATOM 797 C C . GLU A 1 107 ? 10.648 -16.649 6.495 1.00 50.28 107 GLU A C 1
ATOM 799 O O . GLU A 1 107 ? 9.442 -16.458 6.611 1.00 50.28 107 GLU A O 1
ATOM 804 N N . ILE A 1 108 ? 11.538 -15.708 6.826 1.00 49.78 108 ILE A N 1
ATOM 805 C CA . ILE A 1 108 ? 11.213 -14.411 7.435 1.00 49.78 108 ILE A CA 1
ATOM 806 C C . ILE A 1 108 ? 10.470 -13.500 6.450 1.00 49.78 108 ILE A C 1
ATOM 808 O O . ILE A 1 108 ? 9.552 -12.775 6.827 1.00 49.78 108 ILE A O 1
ATOM 812 N N . SER A 1 109 ? 10.840 -13.543 5.172 1.00 53.66 109 SER A N 1
ATOM 813 C CA . SER A 1 109 ? 10.207 -12.743 4.124 1.00 53.66 109 SER A CA 1
ATOM 814 C C . SER A 1 109 ? 8.817 -13.276 3.770 1.00 53.66 109 SER A C 1
ATOM 816 O O . SER A 1 109 ? 7.905 -12.485 3.521 1.00 53.66 109 SER A O 1
ATOM 818 N N . VAL A 1 110 ? 8.634 -14.601 3.823 1.00 61.22 110 VAL A N 1
ATOM 819 C CA . VAL A 1 110 ? 7.311 -15.242 3.747 1.00 61.22 110 VAL A CA 1
ATOM 820 C C . VAL A 1 110 ? 6.468 -14.828 4.949 1.00 61.22 110 VAL A C 1
ATOM 822 O O . VAL A 1 110 ? 5.382 -14.305 4.755 1.00 61.22 110 VAL A O 1
ATOM 825 N N . MET A 1 111 ? 7.008 -14.912 6.169 1.00 61.50 111 MET A N 1
ATOM 826 C CA . MET A 1 111 ? 6.302 -14.515 7.391 1.00 61.50 111 MET A CA 1
ATOM 827 C C . MET A 1 111 ? 5.895 -13.034 7.401 1.00 61.50 111 MET A C 1
ATOM 829 O O . MET A 1 111 ? 4.790 -12.710 7.818 1.00 61.50 111 MET A O 1
ATOM 833 N N . ALA A 1 112 ? 6.750 -12.122 6.931 1.00 60.19 112 ALA A N 1
ATOM 834 C CA . ALA A 1 112 ? 6.414 -10.700 6.830 1.00 60.19 112 ALA A CA 1
ATOM 835 C C . ALA A 1 112 ? 5.343 -10.438 5.761 1.00 60.19 112 ALA A C 1
ATOM 837 O O . ALA A 1 112 ? 4.447 -9.622 5.972 1.00 60.19 112 ALA A O 1
ATOM 838 N N . THR A 1 113 ? 5.416 -11.148 4.631 1.00 63.69 113 THR A N 1
ATOM 839 C CA . THR A 1 113 ? 4.386 -11.091 3.583 1.00 63.69 113 THR A CA 1
ATOM 840 C C . THR A 1 113 ? 3.065 -11.659 4.087 1.00 63.69 113 THR A C 1
ATOM 842 O O . THR A 1 113 ? 2.031 -11.051 3.844 1.00 63.69 113 THR A O 1
ATOM 845 N N . ASP A 1 114 ? 3.096 -12.761 4.838 1.00 67.94 114 ASP A N 1
ATOM 846 C CA . ASP A 1 114 ? 1.930 -13.381 5.460 1.00 67.94 114 ASP A CA 1
ATOM 847 C C . ASP A 1 114 ? 1.346 -12.489 6.552 1.00 67.94 114 ASP A C 1
ATOM 849 O O . ASP A 1 114 ? 0.139 -12.316 6.596 1.00 67.94 114 ASP A O 1
ATOM 853 N N . ALA A 1 115 ? 2.165 -11.858 7.394 1.00 64.62 115 ALA A N 1
ATOM 854 C CA . ALA A 1 115 ? 1.695 -10.921 8.412 1.00 64.62 115 ALA A CA 1
ATOM 855 C C . ALA A 1 115 ? 1.029 -9.691 7.778 1.00 64.62 115 ALA A C 1
ATOM 857 O O . ALA A 1 115 ? -0.071 -9.308 8.175 1.00 64.62 115 ALA A O 1
ATOM 858 N N . LEU A 1 116 ? 1.657 -9.112 6.746 1.00 69.00 116 LEU A N 1
ATOM 859 C CA . LEU A 1 116 ? 1.057 -8.040 5.951 1.00 69.00 116 LEU A CA 1
ATOM 860 C C . LEU A 1 116 ? -0.233 -8.527 5.285 1.00 69.00 116 LEU A C 1
ATOM 862 O O . LEU A 1 116 ? -1.252 -7.849 5.346 1.00 69.00 116 LEU A O 1
ATOM 866 N N . TYR A 1 117 ? -0.222 -9.709 4.674 1.00 68.94 117 TYR A N 1
ATOM 867 C CA . TYR A 1 117 ? -1.403 -10.291 4.053 1.00 68.94 117 TYR A CA 1
ATOM 868 C C . TYR A 1 117 ? -2.532 -10.493 5.062 1.00 68.94 117 TYR A C 1
ATOM 870 O O . TYR A 1 117 ? -3.634 -10.043 4.789 1.00 68.94 117 TYR A O 1
ATOM 878 N N . GLN A 1 118 ? -2.271 -11.077 6.230 1.00 68.38 118 GLN A N 1
ATOM 879 C CA . GLN A 1 118 ? -3.251 -11.284 7.298 1.00 68.38 118 GLN A CA 1
ATOM 880 C C . GLN A 1 118 ? -3.840 -9.958 7.782 1.00 68.38 118 GLN A C 1
ATOM 882 O O . GLN A 1 118 ? -5.059 -9.828 7.860 1.00 68.38 118 GLN A O 1
ATOM 887 N N . GLN A 1 119 ? -2.996 -8.941 7.994 1.00 64.94 119 GLN A N 1
ATOM 888 C CA . GLN A 1 119 ? -3.442 -7.595 8.362 1.00 64.94 119 GLN A CA 1
ATOM 889 C C . GLN A 1 119 ? -4.425 -6.997 7.335 1.00 64.94 119 GLN A C 1
ATOM 891 O O . GLN A 1 119 ? -5.300 -6.213 7.701 1.00 64.94 119 GLN A O 1
ATOM 896 N N . TRP A 1 120 ? -4.296 -7.358 6.053 1.00 64.94 120 TRP A N 1
ATOM 897 C CA . TRP A 1 120 ? -5.103 -6.804 4.959 1.00 64.94 120 TRP A CA 1
ATOM 898 C C . TRP A 1 120 ? -6.229 -7.716 4.453 1.00 64.94 120 TRP A C 1
ATOM 900 O O . TRP A 1 120 ? -7.184 -7.228 3.837 1.00 64.94 120 TRP A O 1
ATOM 910 N N . TYR A 1 121 ? -6.123 -9.030 4.644 1.00 65.50 121 TYR A N 1
ATOM 911 C CA . TYR A 1 121 ? -7.088 -9.999 4.136 1.00 65.50 121 TYR A CA 1
ATOM 912 C C . TYR A 1 121 ? -8.359 -9.961 4.984 1.00 65.50 121 TYR A C 1
ATOM 914 O O . TYR A 1 121 ? -9.436 -9.761 4.415 1.00 65.50 121 TYR A O 1
ATOM 922 N N . GLU A 1 122 ? -8.192 -9.978 6.309 1.00 65.94 122 GLU A N 1
ATOM 923 C CA . GLU A 1 122 ? -9.253 -9.852 7.315 1.00 65.94 122 GLU A CA 1
ATOM 924 C C . GLU A 1 122 ? -8.908 -8.730 8.311 1.00 65.94 122 GLU A C 1
ATOM 926 O O . GLU A 1 122 ? -8.497 -8.994 9.443 1.00 65.94 122 GLU A O 1
ATOM 931 N N . PRO A 1 123 ? -9.016 -7.452 7.904 1.00 66.19 123 PRO A N 1
ATOM 932 C CA . PRO A 1 123 ? -8.810 -6.350 8.827 1.00 66.19 123 PRO A CA 1
ATOM 933 C C . PRO A 1 123 ? -9.936 -6.362 9.866 1.00 66.19 123 PRO A C 1
ATOM 935 O O . PRO A 1 123 ? -11.070 -5.981 9.573 1.00 66.19 123 PRO A O 1
ATOM 938 N N . ILE A 1 124 ? -9.622 -6.790 11.088 1.00 73.44 124 ILE A N 1
ATOM 939 C CA . ILE A 1 124 ? -10.533 -6.655 12.225 1.00 73.44 124 ILE A CA 1
ATOM 940 C C . ILE A 1 124 ? -10.573 -5.172 12.593 1.00 73.44 124 ILE A C 1
ATOM 942 O O . ILE A 1 124 ? -9.550 -4.567 12.924 1.00 73.44 124 ILE A O 1
ATOM 946 N N . SER A 1 125 ? -11.754 -4.563 12.500 1.00 85.56 125 SER A N 1
ATOM 947 C CA . SER A 1 125 ? -11.945 -3.202 12.992 1.00 85.56 125 SER A CA 1
ATOM 948 C C . SER A 1 125 ? -11.881 -3.207 14.518 1.00 85.56 125 SER A C 1
ATOM 950 O O . SER A 1 125 ? -12.324 -4.157 15.160 1.00 85.56 125 SER A O 1
ATOM 952 N N . PHE A 1 126 ? -11.355 -2.137 15.116 1.00 86.56 126 PHE A N 1
ATOM 953 C CA . PHE A 1 126 ? -11.375 -2.000 16.574 1.00 86.56 126 PHE A CA 1
ATOM 954 C C . PHE A 1 126 ? -12.805 -2.112 17.123 1.00 86.56 126 PHE A C 1
ATOM 956 O O . PHE A 1 126 ? -13.020 -2.805 18.107 1.00 86.56 126 PHE A O 1
ATOM 963 N N . ASN A 1 127 ? -13.777 -1.520 16.421 1.00 89.06 127 ASN A N 1
ATOM 964 C CA . ASN A 1 127 ? -15.201 -1.637 16.725 1.00 89.06 127 ASN A CA 1
ATOM 965 C C . ASN A 1 127 ? -15.663 -3.100 16.782 1.00 89.06 127 ASN A C 1
ATOM 967 O O . ASN A 1 127 ? -16.207 -3.525 17.793 1.00 89.06 127 ASN A O 1
ATOM 971 N N . GLY A 1 128 ? -15.371 -3.887 15.743 1.00 88.44 128 GLY A N 1
ATOM 972 C CA . GLY A 1 128 ? -15.733 -5.303 15.719 1.00 88.44 128 GLY A CA 1
ATOM 973 C C . GLY A 1 128 ? -15.029 -6.093 16.820 1.00 88.44 128 GLY A C 1
ATOM 974 O O . GLY A 1 128 ? -15.645 -6.932 17.458 1.00 88.44 128 GLY A O 1
ATOM 975 N N . LEU A 1 129 ? -13.760 -5.787 17.107 1.00 89.56 129 LEU A N 1
ATOM 976 C CA . LEU A 1 129 ? -13.037 -6.421 18.210 1.00 89.56 129 LEU A CA 1
ATOM 977 C C . LEU A 1 129 ? -13.715 -6.170 19.564 1.00 89.56 129 LEU A C 1
ATOM 979 O O . LEU A 1 129 ? -13.874 -7.111 20.336 1.00 89.56 129 LEU A O 1
ATOM 983 N N . VAL A 1 130 ? -14.085 -4.923 19.877 1.00 91.69 130 VAL A N 1
ATOM 984 C CA . VAL A 1 130 ? -14.701 -4.609 21.177 1.00 91.69 130 VAL A CA 1
ATOM 985 C C . VAL A 1 130 ? -16.120 -5.167 21.288 1.00 91.69 130 VAL A C 1
ATOM 987 O O . VAL A 1 130 ? -16.475 -5.663 22.354 1.00 91.69 130 VAL A O 1
ATOM 990 N N . GLU A 1 131 ? -16.892 -5.174 20.198 1.00 92.38 131 GLU A N 1
ATOM 991 C CA . GLU A 1 131 ? -18.223 -5.799 20.148 1.00 92.38 131 GLU A CA 1
ATOM 992 C C . GLU A 1 131 ? -18.152 -7.318 20.369 1.00 92.38 131 GLU A C 1
ATOM 994 O O . GLU A 1 131 ? -18.896 -7.854 21.189 1.00 92.38 131 GLU A O 1
ATOM 999 N N . GLU A 1 132 ? -17.210 -8.014 19.722 1.00 91.19 132 GLU A N 1
ATOM 1000 C CA . GLU A 1 132 ? -16.981 -9.460 19.915 1.00 91.19 132 GLU A CA 1
ATOM 1001 C C . GLU A 1 132 ? -16.542 -9.803 21.348 1.00 91.19 132 GLU A C 1
ATOM 1003 O O . GLU A 1 132 ? -16.810 -10.894 21.855 1.00 91.19 132 GLU A O 1
ATOM 1008 N N . LEU A 1 133 ? -15.889 -8.861 22.032 1.00 91.19 133 LEU A N 1
ATOM 1009 C CA . LEU A 1 133 ? -15.523 -8.984 23.444 1.00 91.19 133 LEU A CA 1
ATOM 1010 C C . LEU A 1 133 ? -16.658 -8.583 24.404 1.00 91.19 133 LEU A C 1
ATOM 1012 O O . LEU A 1 133 ? -16.484 -8.681 25.619 1.00 91.19 133 LEU A O 1
ATOM 1016 N N . GLY A 1 134 ? -17.823 -8.190 23.877 1.00 92.62 134 GLY A N 1
ATOM 1017 C CA . GLY A 1 134 ? -19.042 -7.914 24.637 1.00 92.62 134 GLY A CA 1
ATOM 1018 C C . GLY A 1 134 ? -19.299 -6.441 24.957 1.00 92.62 134 GLY A C 1
ATOM 1019 O O . GLY A 1 134 ? -20.183 -6.158 25.764 1.00 92.62 134 GLY A O 1
ATOM 1020 N N . ALA A 1 135 ? -18.549 -5.508 24.365 1.00 92.00 135 ALA A N 1
ATOM 1021 C CA . ALA A 1 135 ? -18.820 -4.079 24.503 1.00 92.00 135 ALA A CA 1
ATOM 1022 C C . ALA A 1 135 ? -19.964 -3.625 23.579 1.00 92.00 135 ALA A C 1
ATOM 1024 O O . ALA A 1 135 ? -20.183 -4.190 22.510 1.00 92.00 135 ALA A O 1
ATOM 1025 N N . GLU A 1 136 ? -20.659 -2.557 23.965 1.00 93.06 136 GLU A N 1
ATOM 1026 C CA . GLU A 1 136 ? -21.675 -1.896 23.141 1.00 93.06 136 GLU A CA 1
ATOM 1027 C C . GLU A 1 136 ? -21.140 -0.550 22.637 1.00 93.06 136 GLU A C 1
ATOM 1029 O O . GLU A 1 136 ? -20.652 0.271 23.416 1.00 93.06 136 GLU A O 1
ATOM 1034 N N . ILE A 1 137 ? -21.225 -0.309 21.325 1.00 92.06 137 ILE A N 1
ATOM 1035 C CA . ILE A 1 137 ? -20.795 0.957 20.724 1.00 92.06 137 ILE A CA 1
ATOM 1036 C C . ILE A 1 137 ? -21.968 1.933 20.717 1.00 92.06 137 ILE A C 1
ATOM 1038 O O . ILE A 1 137 ? -22.974 1.711 20.046 1.00 92.06 137 ILE A O 1
ATOM 1042 N N . THR A 1 138 ? -21.801 3.060 21.405 1.00 90.94 138 THR A N 1
ATOM 1043 C CA . THR A 1 138 ? -22.803 4.126 21.477 1.00 90.94 138 THR A CA 1
ATOM 1044 C C . THR A 1 138 ? -22.242 5.466 21.004 1.00 90.94 138 THR A C 1
ATOM 1046 O O . THR A 1 138 ? -21.053 5.754 21.138 1.00 90.94 138 THR A O 1
ATOM 1049 N N . SER A 1 139 ? -23.112 6.302 20.434 1.00 89.31 139 SER A N 1
ATOM 1050 C CA . SER A 1 139 ? -22.824 7.710 20.134 1.00 89.31 139 SER A CA 1
ATOM 1051 C C . SER A 1 139 ? -23.091 8.639 21.322 1.00 89.31 139 SER A C 1
ATOM 1053 O O . SER A 1 139 ? -22.782 9.829 21.253 1.00 89.31 139 SER A O 1
ATOM 1055 N N . GLU A 1 140 ? -23.703 8.125 22.390 1.00 87.94 140 GLU A N 1
ATOM 1056 C CA . GLU A 1 140 ? -23.997 8.886 23.597 1.00 87.94 140 GLU A CA 1
ATOM 1057 C C . GLU A 1 140 ? -22.814 8.821 24.561 1.00 87.94 140 GLU A C 1
ATOM 1059 O O . GLU A 1 140 ? -22.389 7.762 25.012 1.00 87.94 140 GLU A O 1
ATOM 1064 N N . LYS A 1 141 ? -22.263 9.992 24.879 1.00 83.38 141 LYS A N 1
ATOM 1065 C CA . LYS A 1 141 ? -21.126 10.122 25.798 1.00 83.38 141 LYS A CA 1
ATOM 1066 C C . LYS A 1 141 ? -21.537 9.830 27.245 1.00 83.38 141 LYS A C 1
ATOM 1068 O O . LYS A 1 141 ? -20.731 9.346 28.040 1.00 83.38 141 LYS A O 1
ATOM 1073 N N . GLU A 1 142 ? -22.776 10.162 27.596 1.00 85.19 142 GLU A N 1
ATOM 1074 C CA . GLU A 1 142 ? -23.327 9.989 28.937 1.00 85.19 142 GLU A CA 1
ATOM 1075 C C . GLU A 1 142 ? -23.541 8.500 29.230 1.00 85.19 142 GLU A C 1
ATOM 1077 O O . GLU A 1 142 ? -24.274 7.820 28.524 1.00 85.19 142 GLU A O 1
ATOM 1082 N N . GLY A 1 143 ? -22.875 7.988 30.269 1.00 80.31 143 GLY A N 1
ATOM 1083 C CA . GLY A 1 143 ? -22.953 6.573 30.647 1.00 80.31 143 GLY A CA 1
ATOM 1084 C C . GLY A 1 143 ? -21.975 5.643 29.919 1.00 80.31 143 GLY A C 1
ATOM 1085 O O . GLY A 1 143 ? -22.032 4.443 30.152 1.00 80.31 143 GLY A O 1
ATOM 1086 N N . SER A 1 144 ? -21.070 6.170 29.086 1.00 90.31 144 SER A N 1
ATOM 1087 C CA . SER A 1 144 ? -20.001 5.372 28.467 1.00 90.31 144 SER A CA 1
ATOM 1088 C C . SER A 1 144 ? -18.857 5.074 29.448 1.00 90.31 144 SER A C 1
ATOM 1090 O O . SER A 1 144 ? -18.388 5.970 30.154 1.00 90.31 144 SER A O 1
ATOM 1092 N N . ASP A 1 145 ? -18.378 3.826 29.468 1.00 90.94 145 ASP A N 1
ATOM 1093 C CA . ASP A 1 145 ? -17.202 3.426 30.260 1.00 90.94 145 ASP A CA 1
ATOM 1094 C C . ASP A 1 145 ? -15.892 3.955 29.647 1.00 90.94 145 ASP A C 1
ATOM 1096 O O . ASP A 1 145 ? -14.976 4.369 30.360 1.00 90.94 145 ASP A O 1
ATOM 1100 N N . PHE A 1 146 ? -15.818 3.984 28.310 1.00 91.06 146 PHE A N 1
ATOM 1101 C CA . PHE A 1 146 ? -14.668 4.463 27.544 1.00 91.06 146 PHE A CA 1
ATOM 1102 C C . PHE A 1 146 ? -15.101 5.474 26.475 1.00 91.06 146 PHE A C 1
ATOM 1104 O O . PHE A 1 146 ? -15.973 5.199 25.655 1.00 91.06 146 PHE A O 1
ATOM 1111 N N . ASP A 1 147 ? -14.447 6.638 26.456 1.00 90.69 147 ASP A N 1
ATOM 1112 C CA . ASP A 1 147 ? -14.748 7.746 25.544 1.00 90.69 147 ASP A CA 1
ATOM 1113 C C . ASP A 1 147 ? -13.648 7.884 24.481 1.00 90.69 147 ASP A C 1
ATOM 1115 O O . ASP A 1 147 ? -12.544 8.353 24.766 1.00 90.69 147 ASP A O 1
ATOM 1119 N N . PHE A 1 148 ? -13.969 7.478 23.250 1.00 90.81 148 PHE A N 1
ATOM 1120 C CA . PHE A 1 148 ? -13.074 7.530 22.086 1.00 90.81 148 PHE A CA 1
ATOM 1121 C C . PHE A 1 148 ? -13.264 8.782 21.216 1.00 90.81 148 PHE A C 1
ATOM 1123 O O . PHE A 1 148 ? -12.803 8.820 20.071 1.00 90.81 148 PHE A O 1
ATOM 1130 N N . SER A 1 149 ? -13.936 9.815 21.731 1.00 89.75 149 SER A N 1
ATOM 1131 C CA . SER A 1 149 ? -14.086 11.085 21.014 1.00 89.75 149 SER A CA 1
ATOM 1132 C C . SER A 1 149 ? -12.719 11.738 20.782 1.00 89.75 149 SER A C 1
ATOM 1134 O O . SER A 1 149 ? -11.830 11.663 21.634 1.00 89.75 149 SER A O 1
ATOM 1136 N N . LEU A 1 150 ? -12.540 12.398 19.631 1.00 87.56 150 LEU A N 1
ATOM 1137 C CA . LEU A 1 150 ? -11.243 12.937 19.192 1.00 87.56 150 LEU A CA 1
ATOM 1138 C C . LEU A 1 150 ? -10.575 13.837 20.242 1.00 87.56 150 LEU A C 1
ATOM 1140 O O . LEU A 1 150 ? -9.354 13.827 20.370 1.00 87.56 150 LEU A O 1
ATOM 1144 N N . GLU A 1 151 ? -11.363 14.592 21.006 1.00 90.94 151 GLU A N 1
ATOM 1145 C CA . GLU A 1 151 ? -10.881 15.498 22.048 1.00 90.94 151 GLU A CA 1
ATOM 1146 C C . GLU A 1 151 ? -10.346 14.801 23.310 1.00 90.94 151 GLU A C 1
ATOM 1148 O O . GLU A 1 151 ? -9.687 15.451 24.122 1.00 90.94 151 GLU A O 1
ATOM 1153 N N . LYS A 1 152 ? -10.622 13.503 23.487 1.00 88.56 152 LYS A N 1
ATOM 1154 C CA . LYS A 1 152 ? -10.152 12.691 24.621 1.00 88.56 152 LYS A CA 1
ATOM 1155 C C . LYS A 1 152 ? -9.191 11.571 24.226 1.00 88.56 152 LYS A C 1
ATOM 1157 O O . LYS A 1 152 ? -8.718 10.850 25.103 1.00 88.56 152 LYS A O 1
ATOM 1162 N N . LEU A 1 153 ? -8.896 11.413 22.935 1.00 91.25 153 LEU A N 1
ATOM 1163 C CA . LEU A 1 153 ? -7.944 10.406 22.482 1.00 91.25 153 LEU A CA 1
ATOM 1164 C C . LEU A 1 153 ? -6.534 10.728 22.985 1.00 91.25 153 LEU A C 1
ATOM 1166 O O . LEU A 1 153 ? -5.935 11.751 22.656 1.00 91.25 153 LEU A O 1
ATOM 1170 N N . GLU A 1 154 ? -5.991 9.788 23.740 1.00 89.69 154 GLU A N 1
ATOM 1171 C CA . GLU A 1 154 ? -4.618 9.745 24.208 1.00 89.69 154 GLU A CA 1
ATOM 1172 C C . GLU A 1 154 ? -3.880 8.598 23.509 1.00 89.69 154 GLU A C 1
ATOM 1174 O O . GLU A 1 154 ? -4.468 7.728 22.859 1.00 89.69 154 GLU A O 1
ATOM 1179 N N . LYS A 1 155 ? -2.552 8.576 23.646 1.00 88.00 155 LYS A N 1
ATOM 1180 C CA . LYS A 1 155 ? -1.697 7.575 22.989 1.00 88.00 155 LYS A CA 1
ATOM 1181 C C . LYS A 1 155 ? -2.052 6.130 23.376 1.00 88.00 155 LYS A C 1
ATOM 1183 O O . LYS A 1 155 ? -1.760 5.210 22.618 1.00 88.00 155 LYS A O 1
ATOM 1188 N N . ASP A 1 156 ? -2.650 5.937 24.543 1.00 90.31 156 ASP A N 1
ATOM 1189 C CA . ASP A 1 156 ? -2.976 4.648 25.148 1.00 90.31 156 ASP A CA 1
ATOM 1190 C C . ASP A 1 156 ? -4.489 4.368 25.229 1.00 90.31 156 ASP A C 1
ATOM 1192 O O . ASP A 1 156 ? -4.881 3.348 25.798 1.00 90.31 156 ASP A O 1
ATOM 1196 N N . SER A 1 157 ? -5.350 5.215 24.644 1.00 89.81 157 SER A N 1
ATOM 1197 C CA . SER A 1 157 ? -6.815 5.062 24.724 1.00 89.81 157 SER A CA 1
ATOM 1198 C C . SER A 1 157 ? -7.301 3.682 24.280 1.00 89.81 157 SER A C 1
ATOM 1200 O O . SER A 1 157 ? -8.155 3.093 24.931 1.00 89.81 157 SER A O 1
ATOM 1202 N N . PHE A 1 158 ? -6.732 3.131 23.205 1.00 89.00 158 PHE A N 1
ATOM 1203 C CA . PHE A 1 158 ? -7.127 1.818 22.682 1.00 89.00 158 PHE A CA 1
ATOM 1204 C C . PHE A 1 158 ? -6.606 0.648 23.522 1.00 89.00 158 PHE A C 1
ATOM 1206 O O . PHE A 1 158 ? -7.214 -0.416 23.532 1.00 89.00 158 PHE A O 1
ATOM 1213 N N . THR A 1 159 ? -5.490 0.822 24.232 1.00 88.38 159 THR A N 1
ATOM 1214 C CA . THR A 1 159 ? -4.905 -0.237 25.067 1.00 88.38 159 THR A CA 1
ATOM 1215 C C . THR A 1 159 ? -5.515 -0.286 26.462 1.00 88.38 159 THR A C 1
ATOM 1217 O O . THR A 1 159 ? -5.613 -1.371 27.024 1.00 88.38 159 THR A O 1
ATOM 1220 N N . LYS A 1 160 ? -5.976 0.860 26.987 1.00 87.25 160 LYS A N 1
ATOM 1221 C CA . LYS A 1 160 ? -6.624 0.989 28.305 1.00 87.25 160 LYS A CA 1
ATOM 1222 C C . LYS A 1 160 ? -7.860 0.102 28.478 1.00 87.25 160 LYS A C 1
ATOM 1224 O O . LYS A 1 160 ? -8.208 -0.227 29.599 1.00 87.25 160 LYS A O 1
ATOM 1229 N N . VAL A 1 161 ? -8.510 -0.293 27.385 1.00 87.44 161 VAL A N 1
ATOM 1230 C CA . VAL A 1 161 ? -9.675 -1.195 27.417 1.00 87.44 161 VAL A CA 1
ATOM 1231 C C . VAL A 1 161 ? -9.296 -2.614 27.857 1.00 87.44 161 VAL A C 1
ATOM 1233 O O . VAL A 1 161 ? -10.138 -3.350 28.360 1.00 87.44 161 VAL A O 1
ATOM 1236 N N . PHE A 1 162 ? -8.034 -3.009 27.675 1.00 85.06 162 PHE A N 1
ATOM 1237 C CA . PHE A 1 162 ? -7.569 -4.387 27.866 1.00 85.06 162 PHE A CA 1
ATOM 1238 C C . PHE A 1 162 ? -6.656 -4.570 29.087 1.00 85.06 162 PHE A C 1
ATOM 1240 O O . PHE A 1 162 ? -6.083 -5.648 29.260 1.00 85.06 162 PHE A O 1
ATOM 1247 N N . THR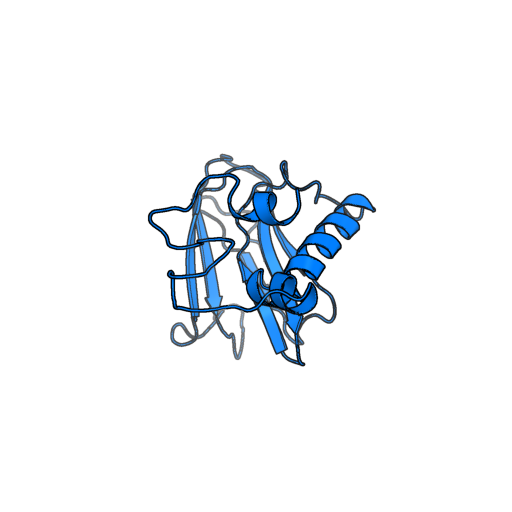 A 1 163 ? -6.479 -3.526 29.897 1.00 74.25 163 THR A N 1
ATOM 1248 C CA . THR A 1 163 ? -5.582 -3.489 31.065 1.00 74.25 163 THR A CA 1
ATOM 1249 C C . THR A 1 163 ? -6.341 -3.092 32.312 1.00 74.25 163 THR A C 1
ATOM 1251 O O . THR A 1 163 ? -6.167 -3.780 33.339 1.00 74.25 163 THR A O 1
#

=== Feature glossary ===
A reading guide for the features in this record.

Start from the sequence.

  · Sequence gives the chain of amino acids in standard one-letter code (A=alanine, C=cysteine, …, Y=tyrosine), read N→C. It is the only feature that is directly encoded by the gene; all structural features are derived from the folded form of this sequence.

Fold it, and you get atomic coordinates and the backbone conformation that goes with them.

  · The mmCIF table is the protein's shape written out atom by atom. For each backbone N, Cα, C, and carbonyl O, it records an (x, y, z) coordinate triple in Å plus the residue type, chain letter, and residue number.

  · Backbone dihedral angles. Every residue except chain termini has a φ (preceding-C → N → Cα → C) and a ψ (N → Cα → C → next-N). They are reported in degrees following the IUPAC sign convention. Secondary structure is essentially a statement about which (φ, ψ) basin each residue occupies.

  · DSSP 8-state secondary structure assigns each residue one of H (α-helix), G (3₁₀-helix), I (π-helix), E (extended β-strand), B (isolated β-bridge), T (hydrogen-bonded turn), S (bend), or '-' (coil). The assignment is computed from backbone hydrogen-bond geometry via the Kabsch–Sander algorithm.

  · P-SEA three-state annotation labels each residue as helix, strand, or coil based purely on the geometry of the Cα trace. It serves as a fallback when the full backbone (and thus DSSP) is unavailable.

Summarize the fold with a handful of shape descriptors and a per-residue structural alphabet.

  · Radius of gyration (Rg) is the root-mean-square distance of Cα atoms from their centroid — a single number for overall size and compactness. A globular domain of N residues has Rg ≈ 2.2·N^0.38 Å; an extended or disordered chain has a much larger Rg. The Cα contact count is the number of residue pairs whose Cα atoms are within 8 Å and are more than four positions apart in sequence — a standard proxy for tertiary packing density. The bounding box is the smallest axis-aligned box enclosing all Cα atoms.

  · Foldseek's 3Di representation compresses backbone geometry into a per-residue letter drawn from a learned twenty-state alphabet. It captures the tertiary interaction pattern around each residue — which residues are packed against it in space, regardless of where they are in sequence.

  · Accessible surface area quantifies burial. A residue with SASA near zero is packed into the hydrophobic core; one with SASA >100 Å² sits on the surface. Computed here via the Shrake–Rupley numerical algorithm with a 1.4 Å probe.

Ask how reliable the model is.

  · For AlphaFold models, the B-factor field carries pLDDT — the model's own estimate of local accuracy on a 0–100 scale. Regions with pLDDT<50 should be treated as essentially unmodeled; they often correspond to intrinsically disordered segments.

  · For experimental (PDB) structures, the B-factor (temperature factor) quantifies the positional spread of each atom in the crystal — a combination of thermal vibration and static disorder — in units of Å². High B-factors mark flexible loops or poorly resolved regions; low B-factors mark the rigid, well-ordered core.

  · PAE(i, j) answers: if I align the predicted and true structures on residue i, how far off (in Å) do I expect residue j to be? A block-diagonal PAE matrix with low values on the blocks and high values off-diagonal is the signature of a multi-domain protein with confidently predicted domains but uncertain inter-domain orientation.

Place it in context: what it resembles, what it is annotated as, and how it looks.

  · Structural nearest neighbors (via Foldseek easy-search vs the PDB). Reported per hit: target PDB id, E-value, and alignment TM-score. A TM-score above ~0.5 is the conventional threshold for 'same fold'.

  · Functional annotations link the protein to curated databases. InterPro entries identify conserved domains and families by matching the sequence against member-database signatures (Pfam, PROSITE, CDD, …). Gene Ontology (GO) terms describe molecular function, biological process, and cellular component in a controlled vocabulary. CATH places the structure in a hierarchical fold classification (Class/Architecture/Topology/Homologous-superfamily). The organism is the source species.

  · Plot images: a contact map (which residues are close in 3D, as an N×N binary image), a Ramachandran scatter (backbone torsion angles, revealing secondary-structure composition at a glance), and — for AlphaFold structures — a PAE heatmap (pairwise prediction confidence).

  · Structure images are PyMOL renders from six orthogonal camera directions. Cartoon representation draws helices as coils and strands as arrows; sticks shows the backbone as bonds; surface shows the solvent-excluded envelope. Rainbow coloring maps sequence position to hue (blue→red, N→C); chain coloring assigns a distinct color per polypeptide.